Protein AF-A0A7C4Q0H9-F1 (afdb_monomer)

Foldseek 3Di:
DDPDDDDDPDDDPPPDDDPQDAAEEEEEEAPDPVLVVVLQVVLQVVCVVVVHHYDYHYDYLVCCLVCLVVGQEYEYCDDHDPPNPHHYHHDVCSVVVHCSVVVSVVVVVSVVVD

Solvent-accessible surface area (backbone atoms only — not comparable to full-atom values): 7109 Å² total; per-residue (Å²): 142,77,85,78,74,89,84,79,88,80,86,88,82,86,87,75,88,74,87,79,64,74,40,32,34,37,40,24,38,79,87,49,72,74,65,49,51,58,52,39,49,52,55,36,50,57,33,44,75,74,69,43,56,56,45,66,42,81,45,44,56,88,45,42,79,76,51,40,79,83,33,66,34,35,40,23,61,47,97,65,83,74,88,59,89,48,58,69,47,75,47,55,24,82,78,72,68,54,60,48,67,57,52,51,52,51,51,52,52,48,67,74,74,106

Organism: NCBI:txid360411

Structure (mmCIF, N/CA/C/O backbone):
data_AF-A0A7C4Q0H9-F1
#
_entry.id   AF-A0A7C4Q0H9-F1
#
loop_
_atom_site.group_PDB
_atom_site.id
_atom_site.type_symbol
_atom_site.label_atom_id
_atom_site.label_alt_id
_atom_site.label_comp_id
_atom_site.label_asym_id
_atom_site.label_entity_id
_atom_site.label_seq_id
_atom_site.pdbx_PDB_ins_code
_atom_site.Cartn_x
_atom_site.Cartn_y
_atom_site.Cartn_z
_atom_site.occupancy
_atom_site.B_iso_or_equiv
_atom_site.auth_seq_id
_atom_site.auth_comp_id
_atom_site.auth_asym_id
_atom_site.auth_atom_id
_atom_site.pdbx_PDB_model_num
ATOM 1 N N . MET A 1 1 ? 25.815 30.874 28.836 1.00 48.19 1 MET A N 1
ATOM 2 C CA . MET A 1 1 ? 25.308 29.507 28.591 1.00 48.19 1 MET A CA 1
ATOM 3 C C . MET A 1 1 ? 23.829 29.459 28.929 1.00 48.19 1 MET A C 1
ATOM 5 O O . MET A 1 1 ? 23.481 29.451 30.097 1.00 48.19 1 MET A O 1
ATOM 9 N N . GLY A 1 2 ? 22.962 29.476 27.926 1.00 46.91 2 GLY A N 1
ATOM 10 C CA . GLY A 1 2 ? 21.527 29.274 28.106 1.00 46.91 2 GLY A CA 1
ATOM 11 C C . GLY A 1 2 ? 21.024 28.588 26.854 1.00 46.91 2 GLY A C 1
ATOM 12 O O . GLY A 1 2 ? 20.651 29.256 25.898 1.00 46.91 2 GLY A O 1
ATOM 13 N N . CYS A 1 3 ? 21.159 27.263 26.815 1.00 41.09 3 CYS A N 1
ATOM 14 C CA . CYS A 1 3 ? 20.647 26.446 25.726 1.00 41.09 3 CYS A CA 1
ATOM 15 C C . CYS A 1 3 ? 19.120 26.527 25.807 1.00 41.09 3 CYS A C 1
ATOM 17 O O . CYS A 1 3 ? 18.505 25.919 26.685 1.00 41.09 3 CYS A O 1
ATOM 19 N N . ALA A 1 4 ? 18.524 27.378 24.974 1.00 49.03 4 ALA A N 1
ATOM 20 C CA . ALA A 1 4 ? 17.086 27.521 24.880 1.00 49.03 4 ALA A CA 1
ATOM 21 C C . ALA A 1 4 ? 16.512 26.233 24.284 1.00 49.03 4 ALA A C 1
ATOM 23 O O . ALA A 1 4 ? 16.593 25.985 23.084 1.00 49.03 4 ALA A O 1
ATOM 24 N N . LEU A 1 5 ? 16.022 25.395 25.196 1.00 48.47 5 LEU A N 1
ATOM 25 C CA . LEU A 1 5 ? 14.819 24.575 25.097 1.00 48.47 5 LEU A CA 1
ATOM 26 C C . LEU A 1 5 ? 14.213 24.524 23.692 1.00 48.47 5 LEU A C 1
ATOM 28 O O . LEU A 1 5 ? 13.569 25.466 23.241 1.00 48.47 5 LEU A O 1
ATOM 32 N N . LEU A 1 6 ? 14.389 23.368 23.058 1.00 46.62 6 LEU A N 1
ATOM 33 C CA . LEU A 1 6 ? 13.638 22.911 21.898 1.00 46.62 6 LEU A CA 1
ATOM 34 C C . LEU A 1 6 ? 12.131 22.931 22.204 1.00 46.62 6 LEU A C 1
ATOM 36 O O . LEU A 1 6 ? 11.690 22.178 23.075 1.00 46.62 6 LEU A O 1
ATOM 40 N N . PRO A 1 7 ? 11.309 23.681 21.454 1.00 59.81 7 PRO A N 1
ATOM 41 C CA . PRO A 1 7 ? 9.872 23.515 21.478 1.00 59.81 7 PRO A CA 1
ATOM 42 C C . PRO A 1 7 ? 9.420 23.107 20.077 1.00 59.81 7 PRO A C 1
ATOM 44 O O . PRO A 1 7 ? 9.158 23.969 19.244 1.00 59.81 7 PRO A O 1
ATOM 47 N N . LYS A 1 8 ? 9.318 21.803 19.798 1.00 47.53 8 LYS A N 1
ATOM 48 C CA . LYS A 1 8 ? 8.456 21.291 18.715 1.00 47.53 8 LYS A CA 1
ATOM 49 C C . LYS A 1 8 ? 7.733 20.031 19.168 1.00 47.53 8 LYS A C 1
ATOM 51 O O . LYS A 1 8 ? 8.011 18.914 18.755 1.00 47.53 8 LYS A O 1
ATOM 56 N N . ILE A 1 9 ? 6.781 20.279 20.057 1.00 54.72 9 ILE A N 1
ATOM 57 C CA . ILE A 1 9 ? 5.613 19.438 20.270 1.00 54.72 9 ILE A CA 1
ATOM 58 C C . ILE A 1 9 ? 4.835 19.502 18.950 1.00 54.72 9 ILE A C 1
ATOM 60 O O . ILE A 1 9 ? 4.312 20.560 18.601 1.00 54.72 9 ILE A O 1
ATOM 64 N N . THR A 1 10 ? 4.775 18.415 18.188 1.00 48.59 10 THR A N 1
ATOM 65 C CA . THR 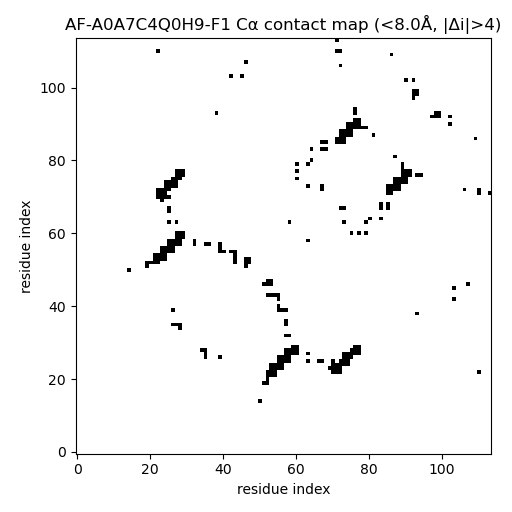A 1 10 ? 3.927 18.367 16.991 1.00 48.59 10 THR A CA 1
ATOM 66 C C . THR A 1 10 ? 3.264 16.999 16.861 1.00 48.59 10 THR A C 1
ATOM 68 O O . THR A 1 10 ? 3.893 16.045 16.428 1.00 48.59 10 THR A O 1
ATOM 71 N N . LYS A 1 11 ? 1.955 16.989 17.172 1.00 47.22 11 LYS A N 1
ATOM 72 C CA . LYS A 1 11 ? 0.901 16.112 16.618 1.00 47.22 11 LYS A CA 1
ATOM 73 C C . LYS A 1 11 ? 0.646 14.721 17.238 1.00 47.22 11 LYS A C 1
ATOM 75 O O . LYS A 1 11 ? 0.508 13.750 16.512 1.00 47.22 11 LYS A O 1
ATOM 80 N N . GLU A 1 12 ? 0.402 14.641 18.549 1.00 49.47 12 GLU A N 1
ATOM 81 C CA . GLU A 1 12 ? -0.101 13.405 19.202 1.00 49.47 12 GLU A CA 1
ATOM 82 C C . GLU A 1 12 ? -1.588 13.446 19.637 1.00 49.47 12 GLU A C 1
ATOM 84 O O . GLU A 1 12 ? -2.083 12.487 20.219 1.00 49.47 12 GLU A O 1
ATOM 89 N N . LYS A 1 13 ? -2.351 14.521 19.371 1.00 46.41 13 LYS A N 1
ATOM 90 C CA . LYS A 1 13 ? -3.715 14.696 19.939 1.00 46.41 13 LYS A CA 1
ATOM 91 C C . LYS A 1 13 ? -4.906 14.677 18.971 1.00 46.41 13 LYS A C 1
ATOM 93 O O . LYS A 1 13 ? -6.013 15.003 19.386 1.00 46.41 13 LYS A O 1
ATOM 98 N N . GLU A 1 14 ? -4.735 14.231 17.730 1.00 45.41 14 GLU A N 1
ATOM 99 C CA . GLU A 1 14 ? -5.807 14.258 16.713 1.00 45.41 14 GLU A CA 1
ATOM 100 C C . GLU A 1 14 ? -6.253 12.856 16.251 1.00 45.41 14 GLU A C 1
ATOM 102 O O . GLU A 1 14 ? -6.627 12.654 15.103 1.00 45.41 14 GLU A O 1
ATOM 107 N N . VAL A 1 15 ? -6.218 11.863 17.149 1.00 50.66 15 VAL A N 1
ATOM 108 C CA . VAL A 1 15 ? -6.790 10.521 16.914 1.00 50.66 15 VAL A CA 1
ATOM 109 C C . VAL A 1 15 ? -7.899 10.267 17.939 1.00 50.66 15 VAL A C 1
ATOM 111 O O . VAL A 1 15 ? -7.821 9.389 18.794 1.00 50.66 15 VAL A O 1
ATOM 114 N N . ARG A 1 16 ? -8.939 11.102 17.911 1.00 48.03 16 ARG A N 1
ATOM 115 C CA . ARG A 1 16 ? -10.220 10.817 18.570 1.00 48.03 16 ARG A CA 1
ATOM 116 C C . ARG A 1 16 ? -11.278 10.659 17.479 1.00 48.03 16 ARG A C 1
ATOM 118 O O . ARG A 1 16 ? -11.519 11.599 16.739 1.00 48.03 16 ARG A O 1
ATOM 125 N N . LEU A 1 17 ? -11.893 9.472 17.467 1.00 58.62 17 LEU A N 1
ATOM 126 C CA . LEU A 1 17 ? -12.998 9.007 16.617 1.00 58.62 17 LEU A CA 1
ATOM 127 C C . LEU A 1 17 ? -12.638 8.675 15.158 1.00 58.62 17 LEU A C 1
ATOM 129 O O . LEU A 1 17 ? -12.713 9.517 14.277 1.00 58.62 17 LEU A O 1
ATOM 133 N N . ASN A 1 18 ? -12.335 7.403 14.894 1.00 48.72 18 ASN A N 1
ATOM 134 C CA . ASN A 1 18 ? -13.097 6.607 13.925 1.00 48.72 18 ASN A CA 1
ATOM 135 C C . ASN A 1 18 ? -12.719 5.131 14.083 1.00 48.72 18 ASN A C 1
ATOM 137 O O . ASN A 1 18 ? -11.567 4.801 14.351 1.00 48.72 18 ASN A O 1
ATOM 141 N N . GLN A 1 19 ? -13.707 4.246 13.981 1.00 58.81 19 GLN A N 1
ATOM 142 C CA . GLN A 1 19 ? -13.558 2.793 14.074 1.00 58.81 19 GLN A CA 1
ATOM 143 C C . GLN A 1 19 ? -12.394 2.308 13.198 1.00 58.81 19 GLN A C 1
ATOM 145 O O . GLN A 1 19 ? -12.524 2.248 11.977 1.00 58.81 19 GLN A O 1
ATOM 150 N N . GLN A 1 20 ? -11.261 1.938 13.797 1.00 59.25 20 GLN A N 1
ATOM 151 C CA . GLN A 1 20 ? -10.131 1.383 13.051 1.00 59.25 20 GLN A CA 1
ATOM 152 C C . GLN A 1 20 ? -10.424 -0.064 12.665 1.00 59.25 20 GLN A C 1
ATOM 154 O O . GLN A 1 20 ? -9.929 -1.021 13.255 1.00 59.25 20 GLN A O 1
ATOM 159 N N . ARG A 1 21 ? -11.280 -0.221 11.656 1.00 69.56 21 ARG A N 1
ATOM 160 C CA . ARG A 1 21 ? -11.321 -1.424 10.830 1.00 69.56 21 ARG A CA 1
ATOM 161 C C . ARG A 1 21 ? -9.954 -1.531 10.157 1.00 69.56 21 ARG A C 1
ATOM 163 O O . ARG A 1 21 ? -9.448 -0.530 9.657 1.00 69.56 21 ARG A O 1
ATOM 170 N N . ILE A 1 22 ? -9.361 -2.721 10.184 1.00 79.38 22 ILE A N 1
ATOM 171 C CA . ILE A 1 22 ? -8.084 -2.992 9.516 1.00 79.38 22 ILE A CA 1
ATOM 172 C C . ILE A 1 22 ? -8.271 -2.678 8.033 1.00 79.38 22 ILE A C 1
ATOM 174 O O . ILE A 1 22 ? -9.099 -3.310 7.377 1.00 79.38 22 ILE A O 1
ATOM 178 N N . LYS A 1 23 ? -7.544 -1.680 7.529 1.00 84.50 23 LYS A N 1
ATOM 179 C CA . LYS A 1 23 ? -7.652 -1.254 6.133 1.00 84.50 23 LYS A CA 1
ATOM 180 C C . LYS A 1 23 ? -6.711 -2.082 5.280 1.00 84.50 23 LYS A C 1
ATOM 182 O O . LYS A 1 23 ? -5.521 -2.176 5.592 1.00 84.50 23 LYS A O 1
ATOM 187 N N . ARG A 1 24 ? -7.225 -2.669 4.204 1.00 88.44 24 ARG A N 1
ATOM 188 C CA . ARG A 1 24 ? -6.429 -3.526 3.318 1.00 88.44 24 ARG A CA 1
ATOM 189 C C . ARG A 1 24 ? -5.936 -2.737 2.114 1.00 88.44 24 ARG A C 1
ATOM 191 O O . ARG A 1 24 ? -6.730 -2.158 1.375 1.00 88.44 24 ARG A O 1
ATOM 198 N N . ILE A 1 25 ? -4.623 -2.738 1.913 1.00 89.00 25 ILE A N 1
ATOM 199 C CA . ILE A 1 25 ? -3.931 -2.057 0.822 1.00 89.00 25 ILE A CA 1
ATOM 200 C C . ILE A 1 25 ? -3.275 -3.112 -0.063 1.00 89.00 25 ILE A C 1
ATOM 202 O O . ILE A 1 25 ? -2.421 -3.875 0.386 1.00 89.00 25 ILE A O 1
ATOM 206 N N . LEU A 1 26 ? -3.631 -3.136 -1.337 1.00 89.00 26 LEU A N 1
ATOM 207 C CA . LEU A 1 26 ? -3.034 -4.023 -2.323 1.00 89.00 26 LEU A CA 1
ATOM 208 C C . LEU A 1 26 ? -1.896 -3.311 -3.049 1.00 89.00 26 LEU A C 1
ATOM 210 O O . LEU A 1 26 ? -2.129 -2.330 -3.739 1.00 89.00 26 LEU A O 1
ATOM 214 N N . VAL A 1 27 ? -0.674 -3.813 -2.930 1.00 87.38 27 VAL A N 1
ATOM 215 C CA . VAL A 1 27 ? 0.506 -3.320 -3.641 1.00 87.38 27 VAL A CA 1
ATOM 216 C C . VAL A 1 27 ? 0.767 -4.208 -4.854 1.00 87.38 27 VAL A C 1
ATOM 218 O O . VAL A 1 27 ? 1.029 -5.405 -4.717 1.00 87.38 27 VAL A O 1
ATOM 221 N N . ALA A 1 28 ? 0.717 -3.617 -6.042 1.00 86.31 28 ALA A N 1
ATOM 222 C CA . ALA A 1 28 ? 0.957 -4.280 -7.311 1.00 86.31 28 ALA A CA 1
ATOM 223 C C . ALA A 1 28 ? 2.284 -3.831 -7.931 1.00 86.31 28 ALA A C 1
ATOM 225 O O . ALA A 1 28 ? 2.482 -2.654 -8.257 1.00 86.31 28 ALA A O 1
ATOM 226 N N . CYS A 1 29 ? 3.190 -4.789 -8.125 1.00 78.81 29 CYS A N 1
ATOM 227 C CA . CYS A 1 29 ? 4.460 -4.579 -8.817 1.00 78.81 29 CYS A CA 1
ATOM 228 C C . CYS A 1 29 ? 4.577 -5.534 -10.007 1.00 78.81 29 CYS A C 1
ATOM 230 O O . CYS A 1 29 ? 4.342 -6.734 -9.882 1.00 78.81 29 CYS A O 1
ATOM 232 N N . GLY A 1 30 ? 4.938 -4.996 -11.175 1.00 70.25 30 GLY A N 1
ATOM 233 C CA . GLY A 1 30 ? 5.106 -5.785 -12.401 1.00 70.25 30 GLY A CA 1
ATOM 234 C C . GLY A 1 30 ? 6.467 -6.475 -12.528 1.00 70.25 30 GLY A C 1
ATOM 235 O O . GLY A 1 30 ? 6.583 -7.435 -13.280 1.00 70.25 30 GLY A O 1
ATOM 236 N N . THR A 1 31 ? 7.494 -6.007 -11.808 1.00 66.25 31 THR A N 1
ATOM 237 C CA . THR A 1 31 ? 8.895 -6.376 -12.080 1.00 66.25 31 THR A CA 1
ATOM 238 C C . THR A 1 31 ? 9.555 -7.266 -11.022 1.00 66.25 31 THR A C 1
ATOM 240 O O . THR A 1 31 ? 10.462 -8.009 -11.381 1.00 66.25 31 THR A O 1
ATOM 243 N N . ALA A 1 32 ? 9.117 -7.256 -9.753 1.00 60.31 32 ALA A N 1
ATOM 244 C CA . ALA A 1 32 ? 9.574 -8.191 -8.709 1.00 60.31 32 ALA A CA 1
ATOM 245 C C . ALA A 1 32 ? 8.768 -8.050 -7.398 1.00 60.31 32 ALA A C 1
ATOM 247 O O . ALA A 1 32 ? 8.336 -6.952 -7.055 1.00 60.31 32 ALA A O 1
ATOM 248 N N . ILE A 1 33 ? 8.654 -9.138 -6.620 1.00 69.69 33 ILE A N 1
ATOM 249 C CA . ILE A 1 33 ? 8.066 -9.150 -5.255 1.00 69.69 33 ILE A CA 1
ATOM 250 C C . ILE A 1 33 ? 9.047 -8.572 -4.205 1.00 69.69 33 ILE A C 1
ATOM 252 O O . ILE A 1 33 ? 8.665 -8.123 -3.123 1.00 69.69 33 ILE A O 1
ATOM 256 N N . ALA A 1 34 ? 10.344 -8.541 -4.525 1.00 67.44 34 ALA A N 1
ATOM 257 C CA . ALA A 1 34 ? 11.381 -8.091 -3.597 1.00 67.44 34 ALA A CA 1
ATOM 258 C C . ALA A 1 34 ? 11.218 -6.611 -3.202 1.00 67.44 34 ALA A C 1
ATOM 260 O O . ALA A 1 34 ? 11.288 -6.262 -2.024 1.00 67.44 34 ALA A O 1
ATOM 261 N N . THR A 1 35 ? 10.939 -5.736 -4.171 1.00 71.69 35 THR A N 1
ATOM 262 C CA . THR A 1 35 ? 10.761 -4.298 -3.921 1.00 71.69 35 THR A CA 1
ATOM 263 C C . THR A 1 35 ? 9.416 -3.977 -3.272 1.00 71.69 35 THR A C 1
ATOM 265 O O . THR A 1 35 ? 9.329 -3.021 -2.502 1.00 71.69 35 THR A O 1
ATOM 268 N N . SER A 1 36 ? 8.378 -4.790 -3.498 1.00 72.38 36 SER A N 1
ATOM 269 C CA . SER A 1 36 ? 7.056 -4.569 -2.898 1.00 72.38 36 SER A CA 1
ATOM 270 C C . SER A 1 36 ? 7.020 -4.837 -1.395 1.00 72.38 36 SER A C 1
ATOM 272 O O . SER A 1 36 ? 6.210 -4.223 -0.707 1.00 72.38 36 SER A O 1
ATOM 274 N N . THR A 1 37 ? 7.918 -5.669 -0.855 1.00 79.69 37 THR A N 1
ATOM 275 C CA . THR A 1 37 ? 7.985 -5.910 0.598 1.00 79.69 37 THR A CA 1
ATOM 276 C C . THR A 1 37 ? 8.470 -4.672 1.345 1.00 79.69 37 THR A C 1
ATOM 278 O O . THR A 1 37 ? 7.886 -4.296 2.356 1.00 79.69 37 THR A O 1
ATOM 281 N N . LEU A 1 38 ? 9.483 -3.982 0.817 1.00 81.06 38 LEU A N 1
ATOM 282 C CA . LEU A 1 38 ? 10.012 -2.769 1.443 1.00 81.06 38 LEU A CA 1
ATOM 283 C C . LEU A 1 38 ? 8.971 -1.641 1.425 1.00 81.06 38 LEU A C 1
ATOM 285 O O . LEU A 1 38 ? 8.764 -0.968 2.427 1.00 81.06 38 LEU A O 1
ATOM 289 N N . VAL A 1 39 ? 8.241 -1.497 0.318 1.00 81.12 39 VAL A N 1
ATOM 290 C CA . VAL A 1 39 ? 7.108 -0.565 0.211 1.00 81.12 39 VAL A CA 1
ATOM 291 C C . VAL A 1 39 ? 5.988 -0.919 1.191 1.00 81.12 39 VAL A C 1
ATOM 293 O O . VAL A 1 39 ? 5.482 -0.045 1.892 1.00 81.12 39 VAL A O 1
ATOM 296 N N . ALA A 1 40 ? 5.618 -2.198 1.267 1.00 84.00 40 ALA A N 1
ATOM 297 C CA . ALA A 1 40 ? 4.582 -2.695 2.164 1.00 84.00 40 ALA A CA 1
ATOM 298 C C . ALA A 1 40 ? 4.916 -2.432 3.641 1.00 84.00 40 ALA A C 1
ATOM 300 O O . ALA A 1 40 ? 4.027 -2.037 4.397 1.00 84.00 40 ALA A O 1
ATOM 301 N N . VAL A 1 41 ? 6.181 -2.615 4.035 1.00 85.81 41 VAL A N 1
ATOM 302 C CA . VAL A 1 41 ? 6.673 -2.310 5.386 1.00 85.81 41 VAL A CA 1
ATOM 303 C C . VAL A 1 41 ? 6.650 -0.804 5.642 1.00 85.81 41 VAL A C 1
ATOM 305 O O . VAL A 1 41 ? 6.066 -0.393 6.636 1.00 85.81 41 VAL A O 1
ATOM 308 N N . LEU A 1 42 ? 7.163 0.021 4.721 1.00 85.25 42 LEU A N 1
ATOM 309 C CA . LEU A 1 42 ? 7.155 1.484 4.869 1.00 85.25 42 LEU A CA 1
ATOM 310 C C . LEU A 1 42 ? 5.741 2.047 5.056 1.00 85.25 42 LEU A C 1
ATOM 312 O O . LEU A 1 42 ? 5.513 2.846 5.959 1.00 85.25 42 LEU A O 1
ATOM 316 N N . ILE A 1 43 ? 4.780 1.617 4.229 1.00 85.44 43 ILE A N 1
ATOM 317 C CA . ILE A 1 43 ? 3.376 2.038 4.356 1.00 85.44 43 ILE A CA 1
ATOM 318 C C . ILE A 1 43 ? 2.820 1.598 5.712 1.00 85.44 43 ILE A C 1
ATOM 320 O O . ILE A 1 43 ? 2.167 2.386 6.393 1.00 85.44 43 ILE A O 1
ATOM 324 N N . LYS A 1 44 ? 3.091 0.355 6.124 1.00 86.06 44 LYS A N 1
ATOM 325 C CA . LYS A 1 44 ? 2.622 -0.177 7.405 1.00 86.06 44 LYS A CA 1
ATOM 326 C C . LYS A 1 44 ? 3.197 0.598 8.588 1.00 86.06 44 LYS A C 1
ATOM 328 O O . LYS A 1 44 ? 2.440 0.956 9.482 1.00 86.06 44 LYS A O 1
ATOM 333 N N . GLU A 1 45 ? 4.496 0.880 8.592 1.00 86.50 45 GLU A N 1
ATOM 334 C CA . GLU A 1 45 ? 5.160 1.641 9.652 1.00 86.50 45 GLU A CA 1
ATOM 335 C C . GLU A 1 45 ? 4.665 3.086 9.715 1.00 86.50 45 GLU A C 1
ATOM 337 O O . GLU A 1 45 ? 4.332 3.567 10.795 1.00 86.50 45 GLU A O 1
ATOM 342 N N . GLU A 1 46 ? 4.558 3.776 8.580 1.00 85.81 46 GLU A N 1
ATOM 343 C CA . GLU A 1 46 ? 4.090 5.166 8.540 1.00 85.81 46 GLU A CA 1
ATOM 344 C C . GLU A 1 46 ? 2.635 5.304 8.987 1.00 85.81 46 GLU A C 1
ATOM 346 O O . GLU A 1 46 ? 2.293 6.225 9.730 1.00 85.81 46 GLU A O 1
ATOM 351 N N . MET A 1 47 ? 1.778 4.362 8.599 1.00 83.00 47 MET A N 1
ATOM 352 C CA . MET A 1 47 ? 0.389 4.335 9.055 1.00 83.00 47 MET A CA 1
ATOM 353 C C . MET A 1 47 ? 0.293 3.948 10.532 1.00 83.00 47 MET A C 1
ATOM 355 O O . MET A 1 47 ? -0.456 4.586 11.271 1.00 83.00 47 MET A O 1
ATOM 359 N N . ALA A 1 48 ? 1.102 2.991 10.997 1.00 82.50 48 ALA A N 1
ATOM 360 C CA . ALA A 1 48 ? 1.158 2.601 12.404 1.00 82.50 48 ALA A CA 1
ATOM 361 C C . ALA A 1 48 ? 1.636 3.748 13.308 1.00 82.50 48 ALA A C 1
ATOM 363 O O . ALA A 1 48 ? 1.047 3.964 14.366 1.00 82.50 48 ALA A O 1
ATOM 364 N N . LYS A 1 49 ? 2.629 4.544 12.881 1.00 81.44 49 LYS A N 1
ATOM 365 C CA . LYS A 1 49 ? 3.059 5.772 13.583 1.00 81.44 49 LYS A CA 1
ATOM 366 C C . LYS A 1 49 ? 1.930 6.792 13.717 1.00 81.44 49 LYS A C 1
ATOM 368 O O . LYS A 1 49 ? 1.854 7.503 14.712 1.00 81.44 49 LYS A O 1
ATOM 373 N N . ARG A 1 50 ? 1.038 6.850 12.727 1.00 78.38 50 ARG A N 1
ATOM 374 C CA . ARG A 1 50 ? -0.167 7.700 12.722 1.00 78.38 50 ARG A CA 1
ATOM 375 C C . ARG A 1 50 ? -1.343 7.059 13.472 1.00 78.38 50 ARG A C 1
ATOM 377 O O . ARG A 1 50 ? -2.427 7.632 13.528 1.00 78.38 50 ARG A O 1
ATOM 384 N N . GLY A 1 51 ? -1.132 5.873 14.038 1.00 75.38 51 GLY A N 1
ATOM 385 C CA . GLY A 1 51 ? -2.109 5.097 14.785 1.00 75.38 51 GLY A CA 1
ATOM 386 C C . GLY A 1 51 ? -3.044 4.256 13.922 1.00 75.38 51 GLY A C 1
ATOM 387 O O . GLY A 1 51 ? -3.887 3.585 14.493 1.00 75.38 51 GLY A O 1
ATOM 388 N N . ILE A 1 52 ? -2.939 4.264 12.590 1.00 81.19 52 ILE A N 1
ATOM 389 C CA . ILE A 1 52 ? -3.855 3.567 11.673 1.00 81.19 52 ILE A CA 1
ATOM 390 C C . ILE A 1 52 ? -3.369 2.133 11.440 1.00 81.19 52 ILE A C 1
ATOM 392 O O . ILE A 1 52 ? -2.252 1.904 10.977 1.00 81.19 52 ILE A O 1
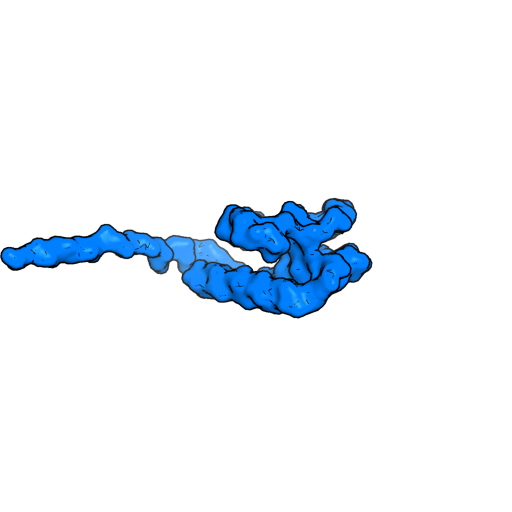ATOM 396 N N . GLN A 1 53 ? -4.235 1.153 11.707 1.00 80.25 53 GLN A N 1
ATOM 397 C CA . GLN A 1 53 ? -3.950 -0.247 11.399 1.00 80.25 53 GLN A CA 1
ATOM 398 C C . GLN A 1 53 ? -4.211 -0.543 9.920 1.00 80.25 53 GLN A C 1
ATOM 400 O O . GLN A 1 53 ? -5.360 -0.570 9.470 1.00 80.25 53 GLN A O 1
ATOM 405 N N . VAL A 1 54 ? -3.131 -0.791 9.178 1.00 85.62 54 VAL A N 1
ATOM 406 C CA . VAL A 1 54 ? -3.176 -1.171 7.763 1.00 85.62 54 VAL A CA 1
ATOM 407 C C . VAL A 1 54 ? -2.552 -2.542 7.538 1.00 85.62 54 VAL A C 1
ATOM 409 O O . VAL A 1 54 ? -1.539 -2.905 8.143 1.00 85.62 54 VAL A O 1
ATOM 412 N N . GLU A 1 55 ? -3.149 -3.291 6.626 1.00 87.31 55 GLU A N 1
ATOM 413 C CA . GLU A 1 55 ? -2.651 -4.564 6.131 1.00 87.31 55 GLU A CA 1
ATOM 414 C C . GLU A 1 55 ? -2.268 -4.396 4.665 1.00 87.31 55 GLU A C 1
ATOM 416 O O . GLU A 1 55 ? -3.091 -4.027 3.833 1.00 87.31 55 GLU A O 1
ATOM 421 N N . THR A 1 56 ? -1.001 -4.636 4.344 1.00 87.62 56 THR A N 1
ATOM 422 C CA . THR A 1 56 ? -0.483 -4.529 2.983 1.00 87.62 56 THR A CA 1
ATOM 423 C C . THR A 1 56 ? -0.354 -5.919 2.370 1.00 87.62 56 THR A C 1
ATOM 425 O O . THR A 1 56 ? 0.293 -6.806 2.927 1.00 87.62 56 THR A O 1
ATOM 428 N N . ARG A 1 57 ? -0.961 -6.125 1.201 1.00 87.19 57 ARG A N 1
ATOM 429 C CA . ARG A 1 57 ? -0.887 -7.373 0.436 1.00 87.19 57 ARG A CA 1
ATOM 430 C C . ARG A 1 57 ? -0.164 -7.126 -0.873 1.00 87.19 57 ARG A C 1
AT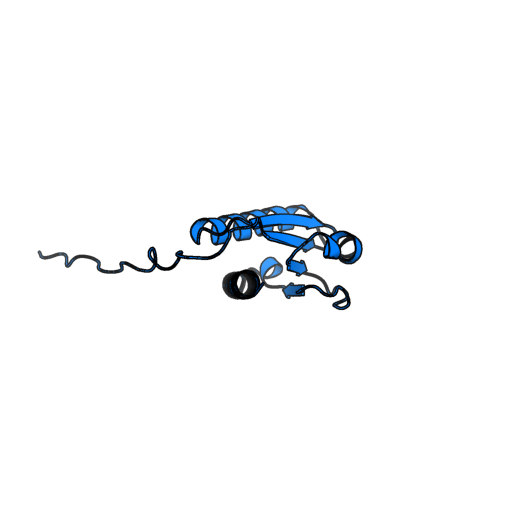OM 432 O O . ARG A 1 57 ? -0.450 -6.158 -1.559 1.00 87.19 57 ARG A O 1
ATOM 439 N N . GLN A 1 58 ? 0.759 -8.004 -1.230 1.00 86.56 58 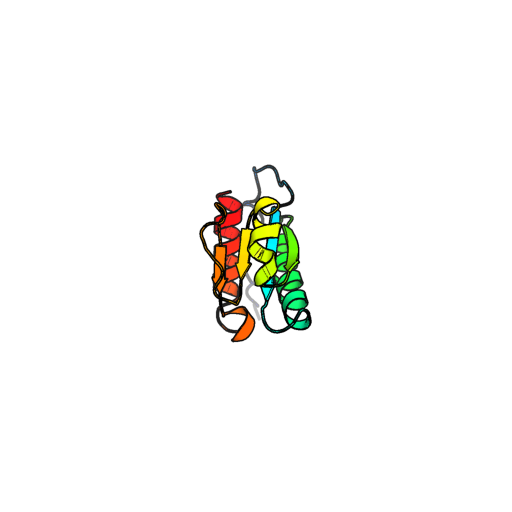GLN A N 1
ATOM 440 C CA . GLN A 1 58 ? 1.531 -7.892 -2.466 1.00 86.56 58 GLN A CA 1
ATOM 441 C C . GLN A 1 58 ? 0.908 -8.798 -3.530 1.00 86.56 58 GLN A C 1
ATOM 443 O O . GLN A 1 58 ? 0.542 -9.934 -3.227 1.00 86.56 58 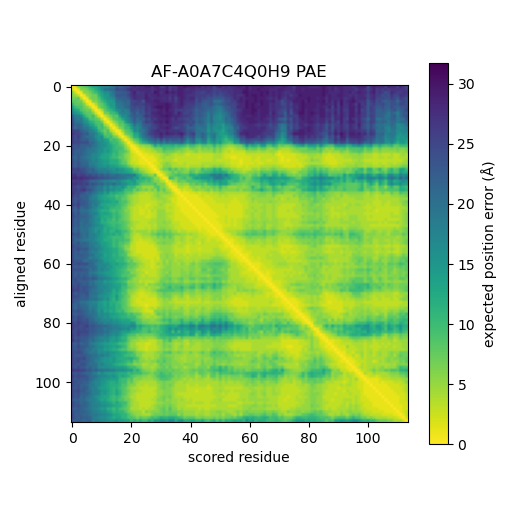GLN A O 1
ATOM 448 N N . CYS A 1 59 ? 0.780 -8.313 -4.761 1.00 84.88 59 CYS A N 1
ATOM 449 C CA . CYS A 1 59 ? 0.266 -9.097 -5.885 1.00 84.88 59 CYS A CA 1
ATOM 450 C C . CYS A 1 59 ? 0.925 -8.683 -7.205 1.00 84.88 59 CYS A C 1
ATOM 452 O O . CYS A 1 59 ? 1.585 -7.641 -7.296 1.00 84.88 59 CYS A O 1
ATOM 454 N N . LYS A 1 60 ? 0.741 -9.497 -8.246 1.00 84.25 60 LYS A N 1
ATOM 455 C CA . LYS A 1 60 ? 1.127 -9.112 -9.608 1.00 84.25 60 LYS A CA 1
ATOM 456 C C . LYS A 1 60 ? 0.101 -8.145 -10.189 1.00 84.25 60 LYS A C 1
ATOM 458 O O . LYS A 1 60 ? -1.087 -8.251 -9.903 1.00 84.25 60 LYS A O 1
ATOM 463 N N . ALA A 1 61 ? 0.543 -7.274 -11.095 1.00 82.00 61 ALA A N 1
ATOM 464 C CA . ALA A 1 61 ? -0.335 -6.356 -11.830 1.00 82.00 61 ALA A CA 1
ATOM 465 C C . ALA A 1 61 ? -1.527 -7.066 -12.509 1.00 82.00 61 ALA A C 1
ATOM 467 O O . ALA A 1 61 ? -2.630 -6.530 -12.554 1.00 82.00 61 ALA A O 1
ATOM 468 N N . THR A 1 62 ? -1.325 -8.303 -12.971 1.00 81.94 62 THR A N 1
ATOM 469 C CA . THR A 1 62 ? -2.362 -9.146 -13.586 1.00 81.94 62 THR A CA 1
ATOM 470 C C . THR A 1 62 ? -3.407 -9.664 -12.599 1.00 81.94 62 THR A C 1
ATOM 472 O O . THR A 1 62 ? -4.509 -10.008 -13.005 1.00 81.94 62 THR A O 1
ATOM 475 N N . GLU A 1 63 ? -3.074 -9.744 -11.312 1.00 82.94 63 GLU A N 1
ATOM 476 C CA . GLU A 1 63 ? -3.948 -10.270 -10.256 1.00 82.94 63 GLU A CA 1
ATOM 477 C C . GLU A 1 63 ? -4.688 -9.160 -9.500 1.00 82.94 63 GLU A C 1
ATOM 479 O O . GLU A 1 63 ? -5.625 -9.437 -8.755 1.00 82.94 63 GLU A O 1
ATOM 484 N N . VAL A 1 64 ? -4.299 -7.899 -9.712 1.00 84.44 64 VAL A N 1
ATOM 485 C CA . VAL A 1 64 ? -4.980 -6.714 -9.176 1.00 84.44 64 VAL A CA 1
ATOM 486 C C . VAL A 1 64 ? -6.498 -6.765 -9.340 1.00 84.44 64 VAL A C 1
ATOM 488 O O . VAL A 1 64 ? -7.168 -6.589 -8.328 1.00 84.44 64 VAL A O 1
ATOM 491 N N . PRO A 1 65 ? -7.072 -7.033 -10.531 1.00 82.38 65 PRO A N 1
ATOM 492 C CA . PRO A 1 65 ? -8.527 -7.093 -10.683 1.00 82.38 65 PRO A CA 1
ATOM 493 C C . PRO A 1 65 ? -9.195 -8.211 -9.874 1.00 82.38 65 PRO A C 1
ATOM 495 O O . PRO A 1 65 ? -10.355 -8.084 -9.496 1.00 82.38 65 PRO A O 1
ATOM 498 N N . SER A 1 66 ? -8.480 -9.300 -9.590 1.00 84.56 66 SER A N 1
ATOM 499 C CA . SER A 1 66 ? -9.005 -10.409 -8.788 1.00 84.56 66 SER A CA 1
ATOM 500 C C . SER A 1 66 ? -8.996 -10.083 -7.295 1.00 84.56 66 SER A C 1
ATOM 502 O O . SER A 1 66 ? -9.892 -10.495 -6.565 1.00 84.56 66 SER A O 1
ATOM 504 N N . TYR A 1 67 ? -7.993 -9.332 -6.834 1.00 83.19 67 TYR A N 1
ATOM 505 C CA . TYR A 1 67 ? -7.845 -8.952 -5.427 1.00 83.19 67 TYR A CA 1
ATOM 506 C C . TYR A 1 67 ? -8.446 -7.588 -5.088 1.00 83.19 67 TYR A C 1
ATOM 508 O O . TYR A 1 67 ? -8.626 -7.287 -3.911 1.00 83.19 67 TYR A O 1
ATOM 516 N N . SER A 1 68 ? -8.793 -6.774 -6.086 1.00 80.69 68 SER A N 1
ATOM 517 C CA . SER A 1 68 ? -9.350 -5.433 -5.899 1.00 80.69 68 SER A CA 1
ATOM 518 C C . SER A 1 68 ? -10.636 -5.427 -5.084 1.00 80.69 68 SER A C 1
ATOM 520 O O . SER A 1 68 ? -10.913 -4.459 -4.390 1.00 80.69 68 SER A O 1
ATOM 522 N N . GLN A 1 69 ? -11.426 -6.497 -5.161 1.00 79.75 69 GLN A N 1
ATOM 523 C CA . GLN A 1 69 ? -12.711 -6.596 -4.468 1.00 79.75 69 GLN A CA 1
ATOM 524 C C . GLN A 1 69 ? -12.558 -6.766 -2.950 1.00 79.75 69 GLN A C 1
ATOM 526 O O . GLN A 1 69 ? -13.424 -6.321 -2.201 1.00 79.75 69 GLN A O 1
ATOM 531 N N . ASP A 1 70 ? -11.454 -7.370 -2.499 1.00 81.25 70 ASP A N 1
ATOM 532 C CA . ASP A 1 70 ? -11.202 -7.703 -1.089 1.00 81.25 70 ASP A CA 1
ATOM 533 C C . ASP A 1 70 ? -10.395 -6.617 -0.349 1.00 81.25 70 ASP A C 1
ATOM 535 O O . ASP A 1 70 ? -10.074 -6.757 0.832 1.00 81.25 70 ASP A O 1
ATOM 539 N N . VAL A 1 71 ? -10.053 -5.525 -1.039 1.00 87.19 71 VAL A N 1
ATOM 540 C CA . VAL A 1 71 ? -9.229 -4.436 -0.501 1.00 87.19 71 VAL A CA 1
ATOM 541 C C . VAL A 1 71 ? -9.940 -3.087 -0.548 1.00 87.19 71 VAL A C 1
ATOM 543 O O . VAL A 1 71 ? -10.870 -2.858 -1.327 1.00 87.19 71 VAL A O 1
ATOM 546 N N . ASP A 1 72 ? -9.487 -2.174 0.306 1.00 86.12 72 ASP A N 1
ATOM 547 C CA . ASP A 1 72 ? -9.991 -0.803 0.369 1.00 86.12 72 ASP A CA 1
ATOM 548 C C . ASP A 1 72 ? -9.212 0.124 -0.559 1.00 86.12 72 ASP A C 1
ATOM 550 O O . ASP A 1 72 ? -9.767 1.095 -1.063 1.00 86.12 72 ASP A O 1
ATOM 554 N N . LEU A 1 73 ? -7.935 -0.184 -0.798 1.00 86.69 73 LEU A N 1
ATOM 555 C CA . LEU A 1 73 ? -7.031 0.638 -1.587 1.00 86.69 73 LEU A CA 1
ATOM 556 C C . LEU A 1 73 ? -6.109 -0.215 -2.445 1.00 86.69 73 LEU A C 1
ATOM 558 O O . LEU A 1 73 ? -5.595 -1.240 -1.997 1.00 86.69 73 LEU A O 1
ATOM 562 N N . ILE A 1 74 ? -5.838 0.247 -3.659 1.00 87.75 74 ILE A N 1
ATOM 563 C CA . ILE A 1 74 ? -4.905 -0.399 -4.577 1.00 87.75 74 ILE A CA 1
ATOM 564 C C . ILE A 1 74 ? -3.795 0.586 -4.903 1.00 87.75 74 ILE A C 1
ATOM 566 O O . ILE A 1 74 ? -4.055 1.724 -5.268 1.00 87.75 74 ILE A O 1
ATOM 570 N N . VAL A 1 75 ? -2.553 0.148 -4.791 1.00 86.62 75 VAL A N 1
ATOM 571 C CA . VAL A 1 75 ? -1.350 0.904 -5.117 1.00 86.62 75 VAL A CA 1
ATOM 572 C C . VAL A 1 75 ? -0.601 0.118 -6.177 1.00 86.62 75 VAL A C 1
ATOM 574 O O . VAL A 1 75 ? -0.111 -0.974 -5.907 1.00 86.62 75 VAL A O 1
ATOM 577 N N . SER A 1 76 ? -0.500 0.649 -7.388 1.00 86.19 76 SER A N 1
ATOM 578 C CA . SER A 1 76 ? 0.190 -0.015 -8.489 1.00 86.19 76 SER A CA 1
ATOM 579 C C . SER A 1 76 ? 1.331 0.837 -9.017 1.00 86.19 76 SER A C 1
ATOM 581 O O . SER A 1 76 ? 1.184 2.034 -9.248 1.00 86.19 76 SER A O 1
ATOM 583 N N . THR A 1 77 ? 2.470 0.198 -9.262 1.00 82.81 77 THR A N 1
ATOM 584 C CA . THR A 1 77 ? 3.606 0.816 -9.970 1.00 82.81 77 THR A CA 1
ATOM 585 C C . THR A 1 77 ? 3.515 0.666 -11.485 1.00 82.81 77 THR A C 1
ATOM 587 O O . THR A 1 77 ? 4.365 1.151 -12.225 1.00 82.81 77 THR A O 1
ATOM 590 N N . THR A 1 78 ? 2.463 0.001 -11.957 1.00 79.38 78 THR A N 1
ATOM 591 C CA . THR A 1 78 ? 2.201 -0.262 -13.371 1.00 79.38 78 THR A CA 1
ATOM 592 C C . THR A 1 78 ? 0.794 0.197 -13.740 1.00 79.38 78 THR A C 1
ATOM 594 O O . THR A 1 78 ? -0.081 0.217 -12.869 1.00 79.38 78 THR A O 1
ATOM 597 N N . PRO A 1 79 ? 0.547 0.568 -15.003 1.00 78.50 79 PRO A N 1
ATOM 598 C CA . PRO A 1 79 ? -0.800 0.872 -15.457 1.00 78.50 79 PRO A CA 1
ATOM 599 C C . PRO A 1 79 ? -1.711 -0.341 -15.255 1.00 78.50 79 PRO A C 1
ATOM 601 O O . PRO A 1 79 ? -1.465 -1.418 -15.795 1.00 78.50 79 PRO A O 1
ATOM 604 N N . VAL A 1 80 ? -2.750 -0.155 -14.444 1.00 78.19 80 VAL A N 1
ATOM 605 C CA . VAL A 1 80 ? -3.777 -1.158 -14.139 1.00 78.19 80 VAL A CA 1
ATOM 606 C C . VAL A 1 80 ? -5.149 -0.582 -14.481 1.00 78.19 80 VAL A C 1
ATOM 608 O O . VAL A 1 80 ? -5.339 0.635 -14.400 1.00 78.19 80 VAL A O 1
ATOM 611 N N . PRO A 1 81 ? -6.118 -1.420 -14.877 1.00 72.69 81 PRO A N 1
ATOM 612 C CA . PRO A 1 81 ? -7.457 -0.945 -15.197 1.00 72.69 81 PRO A CA 1
ATOM 613 C C . PRO A 1 81 ? -8.099 -0.280 -13.973 1.00 72.69 81 PRO A C 1
ATOM 615 O O . PRO A 1 81 ? -8.152 -0.866 -12.899 1.00 72.69 81 PRO A O 1
ATOM 618 N N . THR A 1 82 ? -8.615 0.939 -14.136 1.00 63.84 82 THR A N 1
ATOM 619 C CA . THR A 1 82 ? -9.266 1.718 -13.062 1.00 63.84 82 THR A CA 1
ATOM 620 C C . THR A 1 82 ? -10.743 1.341 -12.862 1.00 63.84 82 THR A C 1
ATOM 622 O O . THR A 1 82 ? -11.388 1.817 -11.934 1.00 63.84 82 THR A O 1
ATOM 625 N N . ASN A 1 83 ? -11.286 0.438 -13.690 1.00 67.56 83 ASN A N 1
ATOM 626 C CA . ASN A 1 83 ? -12.673 -0.059 -13.641 1.00 67.56 83 ASN A CA 1
ATOM 627 C C . ASN A 1 83 ? -12.945 -1.038 -12.476 1.00 67.56 83 ASN A C 1
ATOM 629 O O . ASN A 1 83 ? -13.757 -1.950 -12.589 1.00 67.56 83 ASN A O 1
ATOM 633 N N . LEU A 1 84 ? -12.248 -0.879 -11.351 1.00 70.25 84 LEU A N 1
ATOM 634 C CA . LEU A 1 84 ? -12.297 -1.805 -10.216 1.00 70.25 84 LEU A CA 1
ATOM 635 C C . LEU A 1 84 ? -13.274 -1.359 -9.120 1.00 70.25 84 LEU A C 1
ATOM 637 O O . LEU A 1 84 ? -13.430 -2.062 -8.126 1.00 70.25 84 LEU A O 1
ATOM 641 N N . GLY A 1 85 ? -13.915 -0.193 -9.275 1.00 73.12 85 GLY A N 1
ATOM 642 C CA . GLY A 1 85 ? -14.862 0.359 -8.294 1.00 73.12 85 GLY A CA 1
ATOM 643 C C . GLY A 1 85 ? -14.230 0.726 -6.944 1.00 73.12 85 GLY A C 1
ATOM 644 O O . GLY A 1 85 ? -14.942 0.980 -5.976 1.00 73.12 85 GLY A O 1
ATOM 645 N N . LYS A 1 86 ? -12.896 0.735 -6.870 1.00 83.12 86 LYS A N 1
ATOM 646 C CA . LYS A 1 86 ? -12.089 1.008 -5.677 1.00 83.12 86 LYS A CA 1
ATOM 647 C C . LYS A 1 86 ? -11.034 2.063 -5.999 1.00 83.12 86 LYS A C 1
ATOM 649 O O . LYS A 1 86 ? -10.641 2.174 -7.163 1.00 83.12 86 LYS A O 1
ATOM 654 N N . PRO A 1 87 ? -10.555 2.827 -5.005 1.00 85.00 87 PRO A N 1
ATOM 655 C CA . PRO A 1 87 ? -9.503 3.803 -5.234 1.00 85.00 87 PRO A CA 1
ATOM 656 C C . PRO A 1 87 ? -8.205 3.098 -5.650 1.00 85.00 87 PRO A C 1
ATOM 658 O O . PRO A 1 87 ? -7.698 2.211 -4.959 1.00 85.00 87 PRO A O 1
ATOM 661 N N . VAL A 1 88 ? -7.676 3.508 -6.803 1.00 85.56 88 VAL A N 1
ATOM 662 C CA . VAL A 1 88 ? -6.413 3.016 -7.358 1.00 85.56 88 VAL A CA 1
ATOM 663 C C . VAL A 1 88 ? -5.423 4.169 -7.423 1.00 85.56 88 VAL A C 1
ATOM 665 O O . VAL A 1 88 ? -5.664 5.171 -8.090 1.00 85.56 88 VAL A O 1
ATOM 668 N N . ILE A 1 89 ? -4.287 4.007 -6.757 1.00 85.81 89 ILE A N 1
ATOM 669 C CA . ILE A 1 89 ? -3.153 4.919 -6.792 1.00 85.81 89 ILE A CA 1
ATOM 670 C C . ILE A 1 89 ? -2.110 4.317 -7.720 1.00 85.81 89 ILE A C 1
ATOM 672 O O . ILE A 1 89 ? -1.444 3.336 -7.385 1.00 85.81 89 ILE A O 1
ATOM 676 N N . GLN A 1 90 ? -1.946 4.921 -8.888 1.00 85.69 90 GLN A N 1
ATOM 677 C CA . GLN A 1 90 ? -0.841 4.586 -9.770 1.00 85.69 90 GLN A CA 1
ATOM 678 C C . GLN A 1 90 ? 0.346 5.491 -9.448 1.00 85.69 90 GLN A C 1
ATOM 680 O O . GLN A 1 90 ? 0.258 6.708 -9.598 1.00 85.69 90 GLN A O 1
ATOM 685 N N . THR A 1 91 ? 1.464 4.918 -9.009 1.00 81.69 91 THR A N 1
ATOM 686 C CA . THR A 1 91 ? 2.632 5.709 -8.616 1.00 81.69 91 THR A CA 1
ATOM 687 C C . THR A 1 91 ? 3.948 5.056 -9.003 1.00 81.69 91 THR A C 1
ATOM 689 O O . THR A 1 91 ? 4.178 3.872 -8.782 1.00 81.69 91 THR A O 1
ATOM 692 N N . LEU A 1 92 ? 4.854 5.868 -9.542 1.00 82.44 92 LEU A N 1
ATOM 693 C CA . LEU A 1 92 ? 6.236 5.479 -9.816 1.00 82.44 92 LEU A CA 1
ATOM 694 C C . LEU A 1 92 ? 7.187 5.903 -8.687 1.00 82.44 92 LEU A C 1
ATOM 696 O O . LEU A 1 92 ? 8.360 5.546 -8.725 1.00 82.44 92 LEU A O 1
ATOM 700 N N . ALA A 1 93 ? 6.700 6.618 -7.666 1.00 80.94 93 ALA A N 1
ATOM 701 C CA . ALA A 1 93 ? 7.516 7.162 -6.575 1.00 80.94 93 ALA A CA 1
ATOM 702 C C . ALA A 1 93 ? 8.276 6.077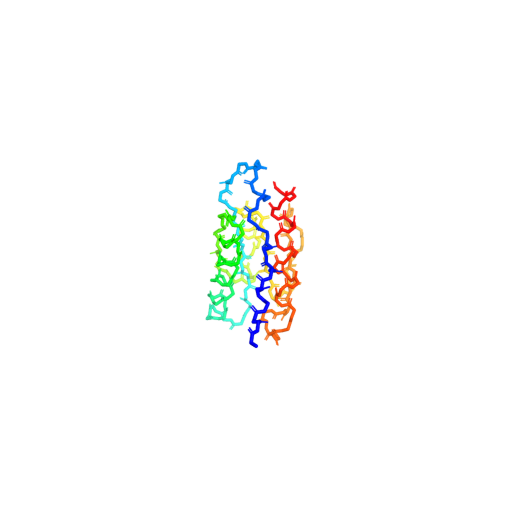 -5.793 1.00 80.94 93 ALA A C 1
ATOM 704 O O . ALA A 1 93 ? 9.384 6.289 -5.296 1.00 80.94 93 ALA A O 1
ATOM 705 N N . PHE A 1 94 ? 7.697 4.876 -5.709 1.00 76.81 94 PHE A N 1
ATOM 706 C CA . PHE A 1 94 ? 8.357 3.726 -5.097 1.00 76.81 94 PHE A CA 1
ATOM 707 C C . PHE A 1 94 ? 9.514 3.176 -5.938 1.00 76.81 94 PHE A C 1
ATOM 709 O O . PHE A 1 94 ? 10.451 2.627 -5.363 1.00 76.81 94 PHE A O 1
ATOM 716 N N . LEU A 1 95 ? 9.470 3.350 -7.263 1.00 77.94 95 LEU A N 1
ATOM 717 C CA . LEU A 1 95 ? 10.535 2.942 -8.182 1.00 77.94 95 LEU A CA 1
ATOM 718 C C . LEU A 1 95 ? 11.644 3.993 -8.258 1.00 77.94 95 LEU A C 1
ATOM 720 O O . LEU A 1 95 ? 12.819 3.652 -8.199 1.00 77.94 95 LEU A O 1
ATOM 724 N N . THR A 1 96 ? 11.275 5.269 -8.374 1.00 79.50 96 THR A N 1
ATOM 725 C CA . THR A 1 96 ? 12.234 6.375 -8.530 1.00 79.50 96 THR A CA 1
ATOM 726 C C . THR A 1 96 ? 12.865 6.800 -7.211 1.00 79.50 96 THR A C 1
ATOM 728 O O . THR A 1 96 ? 13.878 7.491 -7.205 1.00 79.50 96 THR A O 1
ATOM 731 N N . GLY A 1 97 ? 12.269 6.422 -6.080 1.00 72.12 97 GLY A N 1
ATOM 732 C CA . GLY A 1 97 ? 12.732 6.839 -4.765 1.00 72.12 97 GLY A CA 1
ATOM 733 C C . GLY A 1 97 ? 12.228 8.222 -4.338 1.00 72.12 97 GLY A C 1
ATOM 734 O O . GLY A 1 97 ? 12.328 8.552 -3.159 1.00 72.12 97 GLY A O 1
ATOM 735 N N . VAL A 1 98 ? 11.659 8.997 -5.264 1.00 77.44 98 VAL A N 1
ATOM 736 C CA . VAL A 1 98 ? 11.279 10.404 -5.087 1.00 77.44 98 VAL A CA 1
ATOM 737 C C . VAL A 1 98 ? 9.761 10.518 -4.961 1.00 77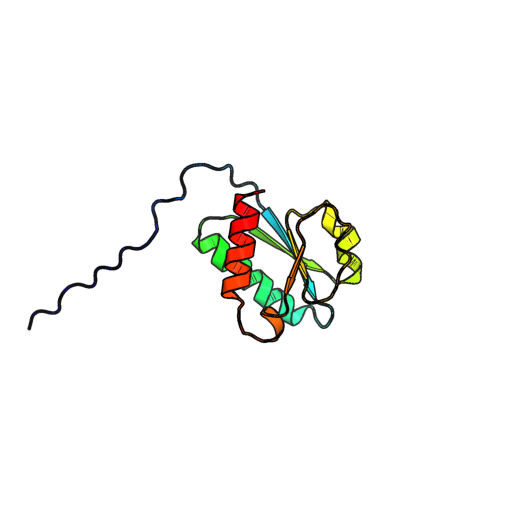.44 98 VAL A C 1
ATOM 739 O O . VAL A 1 98 ? 9.032 9.960 -5.775 1.00 77.44 98 VAL A O 1
ATOM 742 N N . GLY A 1 99 ? 9.275 11.254 -3.956 1.00 78.62 99 GLY A N 1
ATOM 743 C CA . GLY A 1 99 ? 7.838 11.519 -3.783 1.00 78.62 99 GLY A CA 1
ATOM 744 C C . GLY A 1 99 ? 7.053 10.422 -3.053 1.00 78.62 99 GLY A C 1
ATOM 745 O O . GLY A 1 99 ? 5.829 10.394 -3.127 1.00 78.62 99 GLY A O 1
ATOM 746 N N . LYS A 1 100 ? 7.729 9.512 -2.334 1.00 81.81 100 LYS A N 1
ATOM 747 C CA . LYS A 1 100 ? 7.063 8.473 -1.520 1.00 81.81 100 LYS A CA 1
ATOM 748 C C . LYS A 1 100 ? 6.168 9.079 -0.438 1.00 81.81 100 LYS A C 1
ATOM 750 O O . LYS A 1 100 ? 5.088 8.566 -0.181 1.00 81.81 100 LYS A O 1
ATOM 755 N N . GLU A 1 101 ? 6.616 10.172 0.173 1.00 83.44 101 GLU A N 1
ATOM 756 C CA . GLU A 1 101 ? 5.873 10.896 1.209 1.00 83.44 101 GLU A CA 1
ATOM 757 C C . GLU A 1 101 ? 4.557 11.475 0.680 1.00 83.44 101 GLU A C 1
ATOM 759 O O . GLU A 1 101 ? 3.542 11.418 1.369 1.00 83.44 101 GLU A O 1
ATOM 764 N N . ASP A 1 102 ? 4.550 11.967 -0.562 1.00 86.19 102 ASP A N 1
ATOM 765 C CA . ASP A 1 102 ? 3.338 12.486 -1.197 1.00 86.19 102 ASP A CA 1
ATOM 766 C C . ASP A 1 102 ? 2.303 11.373 -1.384 1.00 86.19 102 ASP A C 1
ATOM 768 O O . ASP A 1 102 ? 1.153 11.502 -0.967 1.00 86.19 102 ASP A O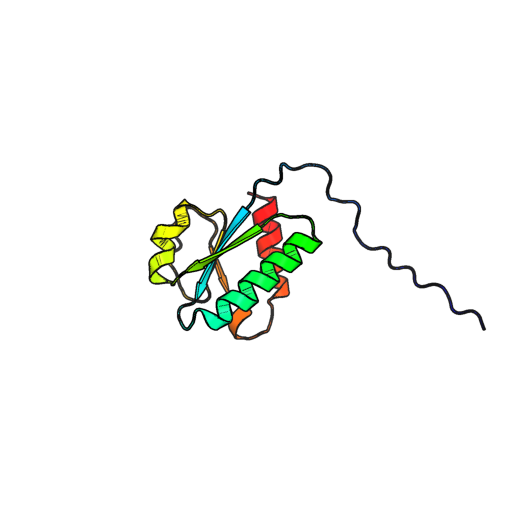 1
ATOM 772 N N . VAL A 1 103 ? 2.747 10.217 -1.887 1.00 86.19 103 VAL A N 1
ATOM 773 C CA . VAL A 1 103 ? 1.902 9.024 -2.005 1.00 86.19 103 VAL A CA 1
ATOM 774 C C . VAL A 1 103 ? 1.381 8.580 -0.642 1.00 86.19 103 VAL A C 1
ATOM 776 O O . VAL A 1 103 ? 0.206 8.256 -0.521 1.00 86.19 103 VAL A O 1
ATOM 779 N N . LEU A 1 104 ? 2.222 8.563 0.393 1.00 84.44 104 LEU A N 1
ATOM 780 C CA . LEU A 1 104 ? 1.810 8.187 1.748 1.00 84.44 104 LEU A CA 1
ATOM 781 C C . LEU A 1 104 ? 0.744 9.139 2.304 1.00 84.44 104 LEU A C 1
ATOM 783 O O . LEU A 1 104 ? -0.228 8.675 2.898 1.00 84.44 104 LEU A O 1
ATOM 787 N N . ASN A 1 105 ? 0.882 10.443 2.065 1.00 86.50 105 ASN A N 1
ATOM 788 C CA . ASN A 1 105 ? -0.132 11.428 2.436 1.00 86.50 105 ASN A CA 1
ATOM 789 C C . ASN A 1 105 ? -1.427 11.245 1.627 1.00 86.50 105 ASN A C 1
ATOM 791 O O . ASN A 1 105 ? -2.516 11.366 2.186 1.00 86.50 105 ASN A O 1
ATOM 795 N N . GLN A 1 106 ? -1.342 10.906 0.336 1.00 86.44 106 GLN A N 1
ATOM 796 C CA . GLN A 1 106 ? -2.521 10.565 -0.470 1.00 86.44 106 GLN A CA 1
ATOM 797 C C . GLN A 1 106 ? -3.221 9.306 0.057 1.00 86.44 106 GLN A C 1
ATOM 799 O O . GLN A 1 106 ? -4.440 9.314 0.220 1.00 86.44 106 GLN A O 1
ATOM 804 N N . ILE A 1 107 ? -2.460 8.251 0.374 1.00 84.88 107 ILE A N 1
ATOM 805 C CA . ILE A 1 107 ? -2.970 7.015 0.983 1.00 84.88 107 ILE A CA 1
ATOM 806 C C . ILE A 1 107 ? -3.697 7.351 2.285 1.00 84.88 107 ILE A C 1
ATOM 808 O O . ILE A 1 107 ? -4.832 6.932 2.468 1.00 84.88 107 ILE A O 1
ATOM 812 N N . GLU A 1 108 ? -3.082 8.131 3.174 1.00 83.12 108 GLU A N 1
ATOM 813 C CA . GLU A 1 108 ? -3.699 8.537 4.439 1.00 83.12 108 GLU A CA 1
ATOM 814 C C . GLU A 1 108 ? -5.010 9.292 4.206 1.00 83.12 108 GLU A C 1
ATOM 816 O O . GLU A 1 108 ? -6.009 9.011 4.866 1.00 83.12 108 GLU A O 1
ATOM 821 N N . LYS A 1 109 ? -5.017 10.239 3.262 1.00 84.06 109 LYS A N 1
ATOM 822 C CA . LYS A 1 109 ? -6.206 11.022 2.929 1.00 84.06 109 LYS A CA 1
ATOM 823 C C . LYS A 1 109 ? -7.341 10.120 2.452 1.00 84.06 109 LYS A C 1
ATOM 825 O O . LYS A 1 109 ? -8.450 10.241 2.955 1.00 84.06 109 LYS A O 1
ATOM 830 N N . ILE A 1 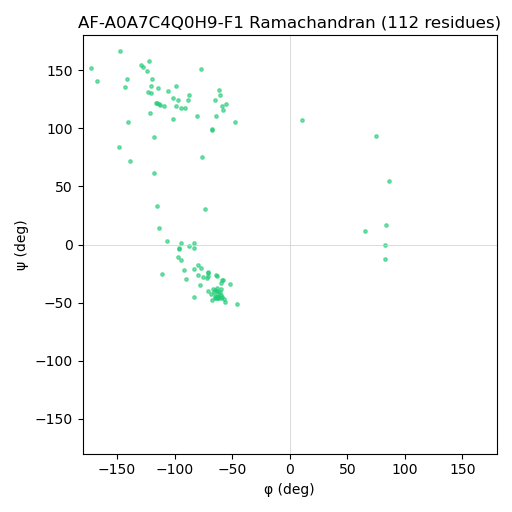110 ? -7.048 9.175 1.558 1.00 84.12 110 ILE A N 1
ATOM 831 C CA . ILE A 1 110 ? -8.033 8.206 1.065 1.00 84.12 110 ILE A CA 1
ATOM 832 C C . ILE A 1 110 ? -8.508 7.294 2.201 1.00 84.12 110 ILE A C 1
ATOM 834 O O . ILE A 1 110 ? -9.703 7.095 2.365 1.00 84.12 110 ILE A O 1
ATOM 838 N N . LEU A 1 111 ? -7.604 6.787 3.042 1.00 78.06 111 LEU A N 1
ATOM 839 C CA . LEU A 1 111 ? -7.955 5.926 4.179 1.00 78.06 111 LEU A CA 1
ATOM 840 C C . LEU A 1 111 ? -8.807 6.630 5.244 1.00 78.06 111 LEU A C 1
ATOM 842 O O . LEU A 1 111 ? -9.512 5.949 5.985 1.00 78.06 111 LEU A O 1
ATOM 846 N N . LYS A 1 112 ? -8.711 7.959 5.353 1.00 77.25 112 LYS A N 1
ATOM 847 C CA . LYS A 1 112 ? -9.561 8.787 6.222 1.00 77.25 112 LYS A CA 1
ATOM 848 C C . LYS A 1 112 ? -10.935 9.072 5.616 1.00 77.25 112 LYS A C 1
ATOM 850 O O . LYS A 1 112 ? -11.867 9.345 6.365 1.00 77.25 112 LYS A O 1
ATOM 855 N N . GLU A 1 113 ? -11.039 9.050 4.291 1.00 73.88 113 GLU A N 1
ATOM 856 C CA . GLU A 1 113 ? -12.259 9.367 3.541 1.00 73.88 113 GLU A CA 1
ATOM 857 C C . GLU A 1 113 ? -13.116 8.116 3.251 1.00 73.88 113 GLU A C 1
ATOM 859 O O . GLU A 1 113 ? -14.324 8.239 3.053 1.00 73.88 113 GLU A O 1
ATOM 864 N N . VAL A 1 114 ? -12.503 6.922 3.279 1.00 62.00 114 VAL A N 1
ATOM 865 C CA . VAL A 1 114 ? -13.134 5.587 3.144 1.00 62.00 114 VAL A CA 1
ATOM 866 C C . VAL A 1 114 ? -13.501 5.001 4.503 1.00 62.00 114 VAL A C 1
ATOM 868 O O . VAL A 1 114 ? -14.564 4.359 4.614 1.00 62.00 114 VAL A O 1
#

InterPro domains:
  IPR003501 Phosphotransferase system, EIIB component, type 2/3 [PF02302] (24-106)
  IPR013011 Phosphotransferase system, EIIB component, type 2 [PS51099] (23-114)
  IPR036095 PTS system IIB component-like superfamily [SSF52794] (21-111)

Sequence (114 aa):
MGCALLPKITKEKEVRLNQQRIKRILVACGTAIATSTLVAVLIKEEMAKRGIQVETRQCKATEVPSYSQDVDLIVSTTPVPTNLGKPVIQTLAFLTGVGKEDVLNQIEKILKEV

pLDDT: mean 75.49, std 13.21, range [41.09, 89.0]

Radius of gyration: 16.52 Å; Cα contacts (8 Å, |Δi|>4): 152; chains: 1; bounding box: 40×40×44 Å

Secondary structure (DSSP, 8-state):
-----------SS---S---PPEEEEEE-SS-HHHHHHHHHHHHHHHHHTT--EEEEEE-TTTHHHHGGG-SEEEESS---STTSS-EEE-SHHHHSSSHHHHHHHHHHHHHH-

Mean predicted aligned error: 10.1 Å

Nearest PDB structures (foldseek):
  5gqs-assembly1_A  TM=8.534E-01  e=6.686E-07  Staphylococcus aureus
  1tvm-assembly1_A  TM=6.796E-01  e=4.180E-07  Escherichia coli
  2wy2-assembly1_D  TM=7.137E-01  e=2.294E-04  Escherichia coli
  1iib-assembly1_A  TM=7.176E-01  e=7.177E-04  Escherichia coli K-12
  3nbm-assembly1_A  TM=6.599E-01  e=8.208E-04  Streptococcus pneumoniae TIGR4